Protein AF-A0A3L7NFZ4-F1 (afdb_monomer)

Secondary structure (DSSP, 8-state):
----PPPPPPP-------------------HHHHT----SEEEEEE-SS-EEEEEEE-SSSSPEEEEEEEE-GGGHHHHHHHHHHHHHHH-

Foldseek 3Di:
DDDDDDDDDDPPPDPPPDDPPDDPPDDDDPPVPVVPDDFPDWDWDDDPFKTKIFGWDPPDPPIDGPDMDIDGPVCVVVVVVVVVVCVVVPD

Sequence (91 aa):
MTDQPHPEGAPDDGPHSQEIRHSQIGALVPAHVAKGVFTTGAVVLQGQHEFIVDFLLRMQQPQQVVARVIM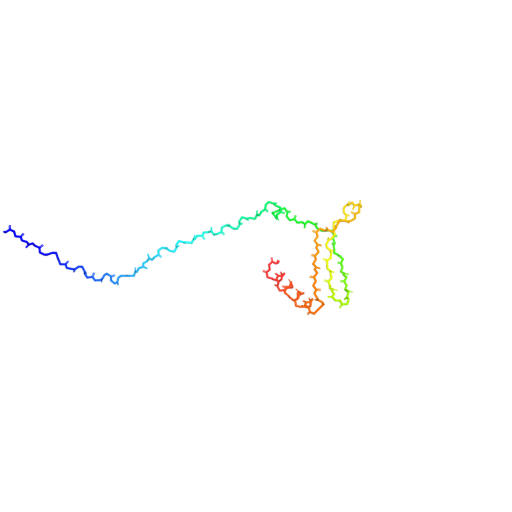PPVVVGQFIGALQENLQRYE

Mean predicted aligned error: 14.63 Å

Radius of gyration: 30.14 Å; Cα contacts (8 Å, |Δi|>4): 78; chains: 1; bounding box: 29×46×96 Å

Solvent-accessible surface area (backbone atoms only — not comparable to full-atom values): 6174 Å² total; per-residue (Å²): 141,81,88,79,86,78,80,82,82,73,86,83,88,63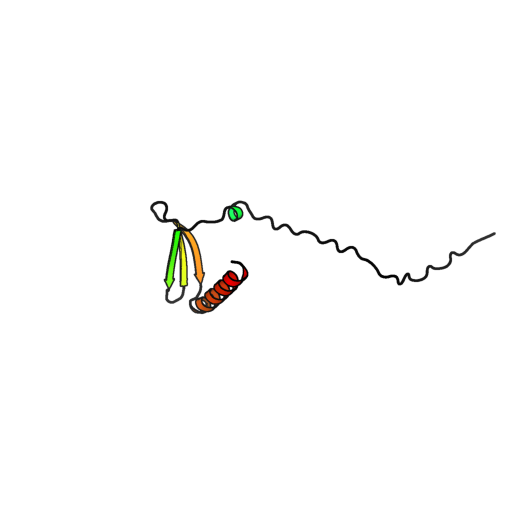,87,81,81,73,82,82,79,79,77,82,80,76,82,83,70,53,74,80,61,70,70,60,82,82,64,76,47,74,48,78,46,81,58,96,72,36,31,37,41,38,28,28,34,73,88,53,88,77,68,39,78,78,46,76,49,78,44,49,62,88,48,48,67,59,51,51,51,53,50,51,54,48,46,76,74,75,110

Structure (mmCIF, N/CA/C/O backbone):
data_AF-A0A3L7NFZ4-F1
#
_entry.id   AF-A0A3L7NFZ4-F1
#
loop_
_atom_site.group_PDB
_atom_site.id
_atom_site.type_symbol
_atom_site.label_atom_id
_atom_site.label_alt_id
_atom_site.label_comp_id
_atom_site.label_asym_id
_atom_site.label_entity_id
_atom_site.label_seq_id
_atom_site.pdbx_PDB_ins_code
_atom_site.Cartn_x
_atom_site.Cartn_y
_atom_site.Cartn_z
_atom_site.occupancy
_atom_site.B_iso_or_equiv
_atom_site.auth_seq_id
_atom_site.auth_comp_id
_atom_site.auth_asym_id
_atom_site.auth_atom_id
_atom_site.pdbx_PDB_model_num
ATOM 1 N N . MET A 1 1 ? 3.359 -17.807 -86.039 1.00 41.94 1 MET A N 1
ATOM 2 C CA . MET A 1 1 ? 4.495 -18.619 -85.554 1.00 41.94 1 MET A CA 1
ATOM 3 C C . MET A 1 1 ? 5.192 -17.776 -84.498 1.00 41.94 1 MET A C 1
ATOM 5 O O . MET A 1 1 ? 5.639 -16.703 -84.858 1.00 41.94 1 MET A O 1
ATOM 9 N N . THR A 1 2 ? 5.214 -18.077 -83.206 1.00 46.31 2 THR A N 1
ATOM 10 C CA . THR A 1 2 ? 4.812 -19.274 -82.460 1.00 46.31 2 THR A CA 1
ATOM 11 C C . THR A 1 2 ? 4.542 -18.811 -81.027 1.00 46.31 2 THR A C 1
ATOM 13 O O . THR A 1 2 ? 5.371 -18.110 -80.454 1.00 46.31 2 THR A O 1
ATOM 16 N N . ASP A 1 3 ? 3.370 -19.153 -80.502 1.00 48.22 3 ASP A N 1
ATOM 17 C CA . ASP A 1 3 ? 2.977 -18.965 -79.105 1.00 48.22 3 ASP A CA 1
ATOM 18 C C . ASP A 1 3 ? 3.604 -20.111 -78.293 1.00 48.22 3 ASP A C 1
ATOM 20 O O . ASP A 1 3 ? 3.523 -21.267 -78.720 1.00 48.22 3 ASP A O 1
ATOM 24 N N . GLN A 1 4 ? 4.299 -19.816 -77.194 1.00 52.88 4 GLN A N 1
ATOM 25 C CA . GLN A 1 4 ? 4.989 -20.824 -76.381 1.00 52.88 4 GLN A CA 1
ATOM 26 C C . GLN A 1 4 ? 4.428 -20.769 -74.953 1.00 52.88 4 GLN A C 1
ATOM 28 O O . GLN A 1 4 ? 4.683 -19.791 -74.249 1.00 52.88 4 GLN A O 1
ATOM 33 N N . PRO A 1 5 ? 3.642 -21.770 -74.512 1.00 48.75 5 PRO A N 1
ATOM 34 C CA . PRO A 1 5 ? 3.016 -21.729 -73.200 1.00 48.75 5 PRO A CA 1
ATOM 35 C C . PRO A 1 5 ? 4.049 -22.027 -72.108 1.00 48.75 5 PRO A C 1
ATOM 37 O O . PRO A 1 5 ? 4.822 -22.983 -72.187 1.00 48.75 5 PRO A O 1
ATOM 40 N N . HIS A 1 6 ? 4.053 -21.172 -71.090 1.00 52.38 6 HIS A N 1
ATOM 41 C CA . HIS A 1 6 ? 4.824 -21.313 -69.859 1.00 52.38 6 HIS A CA 1
ATOM 42 C C . HIS A 1 6 ? 4.210 -22.448 -69.016 1.00 52.38 6 HIS A C 1
ATOM 44 O O . HIS A 1 6 ? 2.996 -22.419 -68.808 1.00 52.38 6 HIS A O 1
ATOM 50 N N . PRO A 1 7 ? 4.974 -23.445 -68.532 1.00 50.69 7 PRO A N 1
ATOM 51 C CA . PRO A 1 7 ? 4.411 -24.473 -67.669 1.00 50.69 7 PRO A CA 1
ATOM 52 C C . PRO A 1 7 ? 4.135 -23.893 -66.276 1.00 50.69 7 PRO A C 1
ATOM 54 O O . PRO A 1 7 ? 4.963 -23.184 -65.701 1.00 50.69 7 PRO A O 1
ATOM 57 N N . GLU A 1 8 ? 2.938 -24.181 -65.771 1.00 51.34 8 GLU A N 1
ATOM 58 C CA . GLU A 1 8 ? 2.430 -23.798 -64.455 1.00 51.34 8 GLU A CA 1
ATOM 59 C C . GLU A 1 8 ? 3.375 -24.277 -63.343 1.00 51.34 8 GLU A C 1
ATOM 61 O O . GLU A 1 8 ? 3.733 -25.454 -63.263 1.00 51.34 8 GLU A O 1
ATOM 66 N N . GLY A 1 9 ? 3.803 -23.338 -62.495 1.00 50.03 9 GLY A N 1
ATOM 67 C CA . GLY A 1 9 ? 4.652 -23.608 -61.341 1.00 50.03 9 GLY A CA 1
ATOM 68 C C . GLY A 1 9 ? 3.937 -24.500 -60.327 1.00 50.03 9 GLY A C 1
ATOM 69 O O . GLY A 1 9 ? 2.846 -24.177 -59.862 1.00 50.03 9 GLY A O 1
ATOM 70 N N . ALA A 1 10 ? 4.568 -25.625 -59.997 1.00 59.09 10 ALA A N 1
ATOM 71 C CA . ALA A 1 10 ? 4.157 -26.524 -58.925 1.00 59.09 10 ALA A CA 1
ATOM 72 C C . ALA A 1 10 ? 4.121 -25.796 -57.561 1.00 59.09 10 ALA A C 1
ATOM 74 O O . ALA A 1 10 ? 4.891 -24.853 -57.361 1.00 59.09 10 ALA A O 1
ATOM 75 N N . PRO A 1 11 ? 3.267 -26.221 -56.610 1.00 56.34 11 PRO A N 1
ATOM 76 C CA . PRO A 1 11 ? 3.262 -25.655 -55.267 1.00 56.34 11 PRO A CA 1
ATOM 77 C C . PRO A 1 11 ? 4.570 -26.025 -54.552 1.00 56.34 11 PRO A C 1
ATOM 79 O O . PRO A 1 11 ? 4.887 -27.200 -54.374 1.00 56.34 11 PRO A O 1
ATOM 82 N N . ASP A 1 12 ? 5.344 -25.004 -54.191 1.00 60.88 12 ASP A N 1
ATOM 83 C CA . ASP A 1 12 ? 6.583 -25.114 -53.422 1.00 60.88 12 ASP A CA 1
ATOM 84 C C . ASP A 1 12 ? 6.244 -25.446 -51.958 1.00 60.88 12 ASP A C 1
ATOM 86 O O . ASP A 1 12 ? 5.968 -24.560 -51.153 1.00 60.88 12 ASP A O 1
ATOM 90 N N . ASP A 1 13 ? 6.194 -26.741 -51.633 1.00 63.19 13 ASP A N 1
ATOM 91 C CA . ASP A 1 13 ? 5.859 -27.288 -50.306 1.00 63.19 13 ASP A CA 1
ATOM 92 C C . ASP A 1 13 ? 7.126 -27.435 -49.430 1.00 63.19 13 ASP A C 1
ATOM 94 O O . ASP A 1 13 ? 7.410 -28.470 -48.822 1.00 63.19 13 ASP A O 1
ATOM 98 N N . GLY A 1 14 ? 7.970 -26.399 -49.447 1.00 69.00 14 GLY A N 1
ATOM 99 C CA . GLY A 1 14 ? 9.191 -26.305 -48.650 1.00 69.00 14 GLY A CA 1
ATOM 100 C C . GLY A 1 14 ? 8.935 -25.700 -47.261 1.00 69.00 14 GLY A C 1
ATOM 101 O O . GLY A 1 14 ? 8.009 -24.907 -47.087 1.00 69.00 14 GLY A O 1
ATOM 102 N N . PRO A 1 15 ? 9.752 -26.017 -46.237 1.00 61.38 15 PRO A N 1
ATOM 103 C CA . PRO A 1 15 ? 9.590 -25.451 -44.901 1.00 61.38 15 PRO A CA 1
ATOM 104 C C . PRO A 1 15 ? 9.737 -23.923 -44.936 1.00 61.38 15 PRO A C 1
ATOM 106 O O . PRO A 1 15 ? 10.826 -23.383 -45.138 1.00 61.38 15 PRO A O 1
ATOM 109 N N . HIS A 1 16 ? 8.630 -23.214 -44.707 1.00 63.22 16 HIS A N 1
ATOM 110 C CA . HIS A 1 16 ? 8.613 -21.761 -44.591 1.00 63.22 16 HIS A CA 1
ATOM 111 C C . HIS A 1 16 ? 9.324 -21.320 -43.304 1.00 63.22 16 HIS A C 1
ATOM 113 O O . HIS A 1 16 ? 8.724 -21.231 -42.233 1.00 63.22 16 HIS A O 1
ATOM 119 N N . SER A 1 17 ? 10.618 -21.019 -43.406 1.00 68.31 17 SER A N 1
ATOM 120 C CA . SER A 1 17 ? 11.369 -20.347 -42.344 1.00 68.31 17 SER A CA 1
ATOM 121 C C . SER A 1 17 ? 10.942 -18.880 -42.275 1.00 68.31 17 SER A C 1
ATOM 123 O O . SER A 1 17 ? 11.541 -18.016 -42.914 1.00 68.31 17 SER A O 1
ATOM 125 N N . GLN A 1 18 ? 9.881 -18.587 -41.523 1.00 71.25 18 GLN A N 1
ATOM 126 C CA . GLN A 1 18 ? 9.511 -17.208 -41.218 1.00 71.25 18 GLN A CA 1
ATOM 127 C C . GLN A 1 18 ? 10.446 -16.655 -40.138 1.00 71.25 18 GLN A C 1
ATOM 129 O O . GLN A 1 18 ? 10.557 -17.201 -39.042 1.00 71.25 18 GLN A O 1
ATOM 134 N N . GLU A 1 19 ? 11.130 -15.560 -40.457 1.00 69.50 19 GLU A N 1
ATOM 135 C CA . GLU A 1 19 ? 11.951 -14.810 -39.511 1.00 69.50 19 GLU A CA 1
ATOM 136 C C . GLU A 1 19 ? 11.039 -14.185 -38.440 1.00 69.50 19 GLU A C 1
ATOM 138 O O . GLU A 1 19 ? 10.254 -13.275 -38.719 1.00 69.50 19 GLU A O 1
ATOM 143 N N . ILE A 1 20 ? 11.114 -14.686 -37.203 1.00 67.50 20 ILE A N 1
ATOM 144 C CA . ILE A 1 20 ? 10.350 -14.146 -36.073 1.00 67.50 20 ILE A CA 1
ATOM 145 C C . ILE A 1 20 ? 10.931 -12.772 -35.721 1.00 67.50 20 ILE A C 1
ATOM 147 O O . ILE A 1 20 ? 11.912 -12.656 -34.987 1.00 67.50 20 ILE A O 1
ATOM 151 N N . ARG A 1 21 ? 10.322 -11.703 -36.241 1.00 68.38 21 ARG A N 1
ATOM 152 C CA . ARG A 1 21 ? 10.668 -10.326 -35.870 1.00 68.38 21 ARG A CA 1
ATOM 153 C C . ARG A 1 21 ? 10.103 -10.014 -34.489 1.00 68.38 21 ARG A C 1
ATOM 155 O O . ARG A 1 21 ? 8.957 -9.599 -34.346 1.00 68.38 21 ARG A O 1
ATOM 162 N N . HIS A 1 22 ? 10.919 -10.224 -33.464 1.00 62.66 22 HIS A N 1
ATOM 163 C CA . HIS A 1 22 ? 10.590 -9.861 -32.090 1.00 62.66 22 HIS A CA 1
ATOM 164 C C . HIS A 1 22 ? 10.658 -8.329 -31.938 1.00 62.66 22 HIS A C 1
ATOM 166 O O . HIS A 1 22 ? 11.738 -7.752 -31.813 1.00 62.66 22 HIS A O 1
ATOM 172 N N . SER A 1 23 ? 9.514 -7.641 -31.987 1.00 70.94 23 SER A N 1
ATOM 173 C CA . SER A 1 23 ? 9.457 -6.208 -31.681 1.00 70.94 23 SER A CA 1
ATOM 174 C C . SER A 1 23 ? 9.702 -6.002 -30.187 1.00 70.94 23 SER A C 1
ATOM 176 O O . SER A 1 23 ? 8.883 -6.386 -29.356 1.00 70.94 23 SER A O 1
ATOM 178 N N . GLN A 1 24 ? 10.840 -5.402 -29.834 1.00 61.16 24 GLN A N 1
ATOM 179 C CA . GLN A 1 24 ? 11.129 -5.019 -28.456 1.00 61.16 24 GLN A CA 1
ATOM 180 C C . GLN A 1 24 ? 10.182 -3.888 -28.043 1.00 61.16 24 GLN A C 1
ATOM 182 O O . GLN A 1 24 ? 10.341 -2.741 -28.459 1.00 61.16 24 GLN A O 1
ATOM 187 N N . ILE A 1 25 ? 9.175 -4.214 -27.236 1.00 67.56 25 ILE A N 1
ATOM 188 C CA . ILE A 1 25 ? 8.299 -3.215 -26.627 1.00 67.56 25 ILE A CA 1
ATOM 189 C C . ILE A 1 25 ? 9.058 -2.623 -25.438 1.00 67.56 25 ILE A C 1
ATOM 191 O O . ILE A 1 25 ? 9.093 -3.198 -24.352 1.00 67.56 25 ILE A O 1
ATOM 195 N N . GLY A 1 26 ? 9.703 -1.479 -25.653 1.00 67.25 26 GLY A N 1
ATOM 196 C CA . GLY A 1 26 ? 10.229 -0.664 -24.565 1.00 67.25 26 GLY A CA 1
ATOM 197 C C . GLY A 1 26 ? 9.078 0.049 -23.860 1.00 67.25 26 GLY A C 1
ATOM 198 O O . GLY A 1 26 ? 8.419 0.898 -24.459 1.00 67.25 26 GLY A O 1
ATOM 199 N N . ALA A 1 27 ? 8.818 -0.278 -22.596 1.00 72.81 27 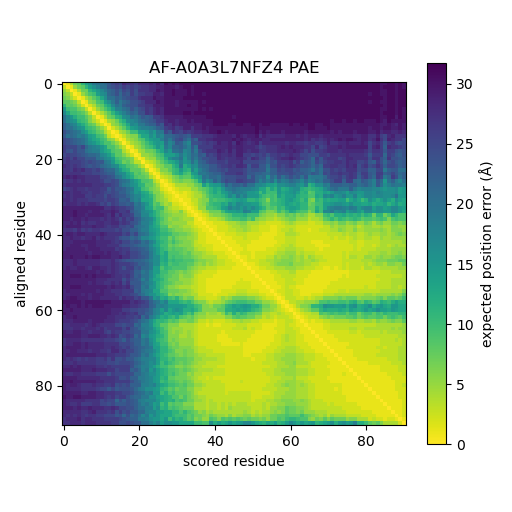ALA A N 1
ATOM 200 C CA . ALA A 1 27 ? 7.881 0.491 -21.784 1.00 72.81 27 ALA A CA 1
ATOM 201 C C . ALA A 1 27 ? 8.555 1.807 -21.363 1.00 72.81 27 ALA A C 1
ATOM 203 O O . ALA A 1 27 ? 9.435 1.821 -20.503 1.00 72.81 27 ALA A O 1
ATOM 204 N N . LEU A 1 28 ? 8.173 2.922 -21.989 1.00 77.50 28 LEU A N 1
ATOM 205 C CA . LEU A 1 28 ? 8.633 4.247 -21.574 1.00 77.50 28 LEU A CA 1
ATOM 206 C C . LEU A 1 28 ? 7.996 4.599 -20.228 1.00 77.50 28 LEU A C 1
ATOM 208 O O . LEU A 1 28 ? 6.790 4.824 -20.137 1.00 77.50 28 LEU A O 1
ATOM 212 N N . VAL A 1 29 ? 8.813 4.649 -19.178 1.00 76.06 29 VAL A N 1
ATOM 213 C CA . VAL A 1 29 ? 8.372 5.050 -17.840 1.00 76.06 29 VAL A CA 1
ATOM 214 C C . VAL A 1 29 ? 8.343 6.582 -17.768 1.00 76.06 29 VAL A C 1
ATOM 216 O O . VAL A 1 29 ? 9.373 7.217 -18.012 1.00 76.06 29 VAL A O 1
ATOM 219 N N . PRO A 1 30 ? 7.203 7.214 -17.427 1.00 78.75 30 PRO A N 1
ATOM 220 C CA . PRO A 1 30 ? 7.145 8.661 -17.256 1.00 78.75 30 PRO A CA 1
ATOM 221 C C . PRO A 1 30 ? 8.169 9.153 -16.226 1.00 78.75 30 PRO A C 1
ATOM 223 O O . PRO A 1 30 ? 8.372 8.524 -15.189 1.00 78.75 30 PRO A O 1
ATOM 226 N N . ALA A 1 31 ? 8.770 10.323 -16.458 1.00 76.19 31 ALA A N 1
ATOM 227 C CA . ALA A 1 31 ? 9.844 10.845 -15.604 1.00 76.19 31 ALA A CA 1
ATOM 228 C C . ALA A 1 31 ? 9.447 11.017 -14.123 1.00 76.19 31 ALA A C 1
ATOM 230 O O . ALA A 1 31 ? 10.298 10.931 -13.241 1.00 76.19 31 ALA A O 1
ATOM 231 N N . HIS A 1 32 ? 8.161 11.249 -13.836 1.00 74.69 32 HIS A N 1
ATOM 232 C CA . HIS A 1 32 ? 7.654 11.336 -12.463 1.00 74.69 32 HIS A CA 1
ATOM 233 C C . HIS A 1 32 ? 7.557 9.965 -11.771 1.00 74.69 32 HIS A C 1
ATOM 235 O O . HIS A 1 32 ? 7.659 9.906 -10.552 1.00 74.69 32 HIS A O 1
ATOM 241 N N . VAL A 1 33 ? 7.410 8.877 -12.534 1.00 71.19 33 VAL A N 1
ATOM 242 C CA . VAL A 1 33 ? 7.430 7.492 -12.035 1.00 71.19 33 VAL A CA 1
ATOM 243 C C . VAL A 1 33 ? 8.871 7.009 -11.871 1.00 71.19 33 VAL A C 1
ATOM 245 O O . VAL A 1 33 ? 9.199 6.378 -10.872 1.00 71.19 33 VAL A O 1
ATOM 248 N N . ALA A 1 34 ? 9.757 7.370 -12.805 1.00 68.31 34 ALA A N 1
ATOM 249 C CA . ALA A 1 34 ? 11.161 6.953 -12.809 1.00 68.31 34 ALA A CA 1
ATOM 250 C C . ALA A 1 34 ? 11.945 7.385 -11.556 1.00 68.31 34 ALA A C 1
ATOM 252 O O . ALA A 1 34 ? 12.910 6.731 -11.176 1.00 68.31 34 ALA A O 1
ATOM 253 N N . LYS A 1 35 ? 11.536 8.482 -10.907 1.00 71.69 35 LYS A N 1
ATOM 254 C CA . LYS A 1 35 ? 12.180 8.968 -9.677 1.00 71.69 35 LYS A CA 1
ATOM 255 C C . LYS A 1 35 ? 11.889 8.094 -8.456 1.00 71.69 35 LYS A C 1
ATOM 257 O O . LYS A 1 35 ? 12.621 8.190 -7.475 1.00 71.69 35 LYS A O 1
ATOM 262 N N . GLY A 1 36 ? 10.840 7.271 -8.510 1.00 75.44 36 GLY A N 1
ATOM 263 C CA . GLY A 1 36 ? 10.314 6.591 -7.334 1.00 75.44 36 GLY A CA 1
ATOM 264 C C . GLY A 1 36 ? 9.866 7.578 -6.250 1.00 75.44 36 GLY A C 1
ATOM 265 O O . GLY A 1 36 ? 9.986 8.798 -6.375 1.00 75.44 36 GLY A O 1
ATOM 266 N N . VAL A 1 37 ? 9.321 7.042 -5.164 1.00 81.50 37 VAL A N 1
ATOM 267 C CA . VAL A 1 37 ? 8.940 7.831 -3.992 1.00 81.50 37 VAL A CA 1
ATOM 268 C C . VAL A 1 37 ? 9.524 7.147 -2.767 1.00 81.50 37 VAL A C 1
ATOM 270 O O . VAL A 1 37 ? 9.229 5.983 -2.504 1.00 81.50 37 VAL A O 1
ATOM 273 N N . PHE A 1 38 ? 10.363 7.864 -2.019 1.00 87.19 38 PHE A N 1
ATOM 274 C CA . PHE A 1 38 ? 10.900 7.364 -0.759 1.00 87.19 38 PHE A CA 1
ATOM 275 C C . PHE A 1 38 ? 9.920 7.611 0.380 1.00 87.19 38 PHE A C 1
ATOM 277 O O . PHE A 1 38 ? 9.265 8.651 0.460 1.00 87.19 38 PHE A O 1
ATOM 284 N N . THR A 1 39 ? 9.869 6.656 1.299 1.00 92.94 39 THR A N 1
ATOM 285 C CA . THR A 1 39 ? 9.065 6.736 2.515 1.00 92.94 39 THR A CA 1
ATOM 286 C C . THR A 1 39 ? 9.974 6.448 3.704 1.00 92.94 39 THR A C 1
ATOM 288 O O . THR A 1 39 ? 10.931 5.686 3.600 1.00 92.94 39 THR A O 1
ATOM 291 N N . THR A 1 40 ? 9.688 7.073 4.840 1.00 94.19 40 THR A N 1
ATOM 292 C CA . THR A 1 40 ? 10.430 6.853 6.098 1.00 94.19 40 THR A CA 1
ATOM 293 C C . THR A 1 40 ? 9.675 5.958 7.073 1.00 94.19 40 THR A C 1
ATOM 295 O O . THR A 1 40 ? 10.148 5.699 8.179 1.00 94.19 40 THR A O 1
ATOM 298 N N . GLY A 1 41 ? 8.469 5.539 6.704 1.00 93.94 41 GLY A N 1
ATOM 299 C CA . GLY A 1 41 ? 7.630 4.658 7.493 1.00 93.94 41 GLY A CA 1
ATOM 300 C C . GLY A 1 41 ? 6.211 4.599 6.956 1.00 93.94 41 GLY A C 1
ATOM 301 O O . GLY A 1 41 ? 5.814 5.408 6.116 1.00 93.94 41 GLY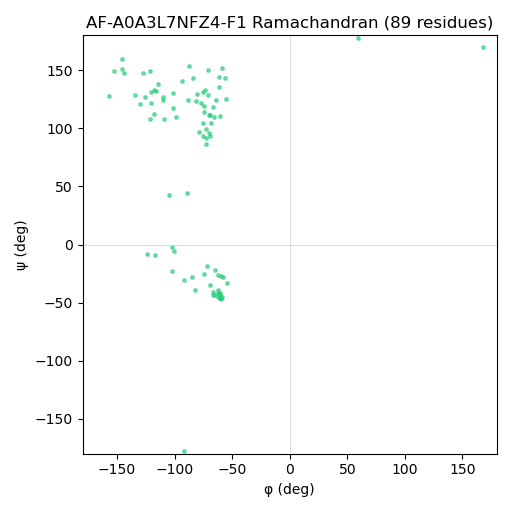 A O 1
ATOM 302 N N . ALA A 1 42 ? 5.456 3.652 7.498 1.00 95.31 42 ALA A N 1
ATOM 303 C CA . ALA A 1 42 ? 4.042 3.484 7.228 1.00 95.31 42 ALA A CA 1
ATOM 304 C C . ALA A 1 42 ? 3.234 3.578 8.528 1.00 95.31 42 ALA A C 1
ATOM 306 O O . ALA A 1 42 ? 3.725 3.214 9.599 1.00 95.31 42 ALA A O 1
ATOM 307 N N . VAL A 1 43 ? 2.001 4.062 8.430 1.00 96.12 43 VAL A N 1
ATOM 308 C CA . VAL A 1 43 ? 0.992 4.016 9.490 1.00 96.12 43 VAL A CA 1
ATOM 309 C C . VAL A 1 43 ? -0.159 3.160 8.992 1.00 96.12 43 VAL A C 1
ATOM 311 O O . VAL A 1 43 ? -0.629 3.342 7.871 1.00 96.12 43 VAL A O 1
ATOM 314 N N . VAL A 1 44 ? -0.599 2.222 9.827 1.00 96.56 44 VAL A N 1
ATOM 315 C CA . VAL A 1 44 ? -1.708 1.320 9.516 1.00 96.56 44 VAL A CA 1
ATOM 316 C C . VAL A 1 44 ? -2.894 1.687 10.390 1.00 96.56 44 VAL A C 1
ATOM 318 O O . VAL A 1 44 ? -2.768 1.755 11.613 1.00 96.56 44 VAL A O 1
ATOM 321 N N . LEU A 1 45 ? -4.043 1.909 9.760 1.00 97.12 45 LEU A N 1
ATOM 322 C CA . LEU A 1 45 ? -5.303 2.190 10.432 1.00 97.12 45 LEU A CA 1
ATOM 323 C C . LEU A 1 45 ? -6.365 1.201 9.957 1.00 97.12 45 LEU A C 1
ATOM 325 O O . LEU A 1 45 ? -6.620 1.077 8.762 1.00 97.12 45 LEU A O 1
ATOM 329 N N . GLN A 1 46 ? -7.017 0.530 10.902 1.00 95.19 46 GLN A N 1
ATOM 330 C CA . GLN A 1 46 ? -8.153 -0.342 10.628 1.00 95.19 46 GLN A CA 1
ATOM 331 C C . GLN A 1 46 ? -9.429 0.313 11.158 1.00 95.19 46 GLN A C 1
ATOM 333 O O . GLN A 1 46 ? -9.641 0.406 12.367 1.0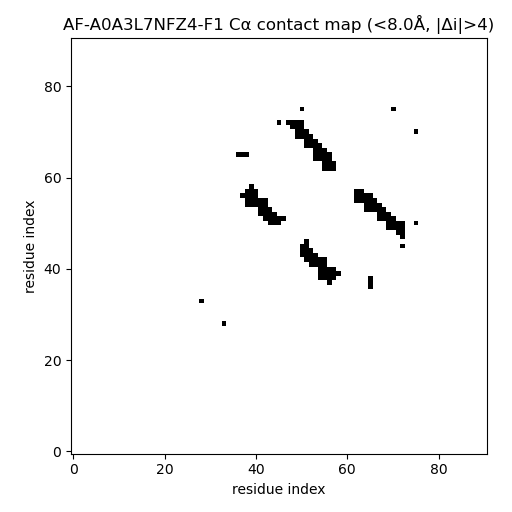0 95.19 46 GLN A O 1
ATOM 338 N N . GLY A 1 47 ? -10.267 0.780 10.240 1.00 93.62 47 GLY A N 1
ATOM 339 C CA . GLY A 1 47 ? -11.624 1.232 10.510 1.00 93.62 47 GLY A CA 1
ATOM 340 C C . GLY A 1 47 ? -12.644 0.103 10.351 1.00 93.62 47 GLY A C 1
ATOM 341 O O . GLY A 1 47 ? -12.311 -1.041 10.043 1.00 93.62 47 GLY A O 1
ATOM 342 N N . GLN A 1 48 ? -13.924 0.431 10.539 1.00 94.94 48 GLN A N 1
ATOM 343 C CA . GLN A 1 48 ? -15.015 -0.540 10.371 1.00 94.94 48 GLN A CA 1
ATOM 344 C C . GLN A 1 48 ? -15.220 -0.957 8.907 1.00 94.94 48 GLN A C 1
ATOM 346 O O . GLN A 1 48 ? -15.544 -2.109 8.635 1.00 94.94 48 GLN A O 1
ATOM 351 N N . HIS A 1 49 ? -15.020 -0.028 7.969 1.00 96.06 49 HIS A N 1
ATOM 352 C CA . HIS A 1 49 ? -15.300 -0.235 6.543 1.00 96.06 49 HIS A CA 1
ATOM 353 C C . HIS A 1 49 ? -14.049 -0.156 5.665 1.00 96.06 49 HIS A C 1
ATOM 355 O O . HIS A 1 49 ? -14.106 -0.488 4.483 1.00 96.06 49 HIS A O 1
ATOM 361 N N . GLU A 1 50 ? -12.921 0.259 6.235 1.00 96.69 50 GLU A N 1
ATOM 362 C CA . GLU A 1 50 ? -11.690 0.511 5.498 1.00 96.69 50 GLU A CA 1
ATOM 363 C C . GLU A 1 50 ? -10.462 0.105 6.307 1.00 96.69 50 GLU A C 1
ATOM 365 O O . GLU A 1 50 ? -10.428 0.196 7.533 1.00 96.69 50 GLU A O 1
ATOM 370 N N . PHE A 1 51 ? -9.444 -0.334 5.586 1.00 97.75 51 PHE A N 1
ATOM 371 C CA . PHE A 1 51 ? -8.100 -0.577 6.061 1.00 97.75 51 PHE A CA 1
ATOM 372 C C . PHE A 1 51 ? -7.169 0.327 5.254 1.00 97.75 51 PHE A C 1
ATOM 374 O O . PHE A 1 51 ? -7.160 0.275 4.021 1.00 97.75 51 PHE A O 1
ATOM 381 N N . ILE A 1 52 ? -6.430 1.188 5.946 1.00 97.81 52 ILE A N 1
ATOM 382 C CA . ILE A 1 52 ? -5.611 2.239 5.348 1.00 97.81 52 ILE A CA 1
ATOM 383 C C . ILE A 1 52 ? -4.147 1.996 5.697 1.00 97.81 52 ILE A C 1
ATOM 385 O O . ILE A 1 52 ? -3.804 1.781 6.861 1.00 97.81 52 ILE A O 1
ATOM 389 N N . VAL A 1 53 ? -3.284 2.089 4.686 1.00 97.50 53 VAL A N 1
ATOM 390 C CA . VAL A 1 53 ? -1.828 2.144 4.836 1.00 97.50 53 VAL A CA 1
ATOM 391 C C . VAL A 1 53 ? -1.332 3.476 4.286 1.00 97.50 53 VAL A C 1
ATOM 393 O O . VAL A 1 53 ? -1.375 3.712 3.077 1.00 97.50 53 VAL A O 1
ATOM 396 N N . ASP A 1 54 ? -0.845 4.329 5.180 1.00 96.75 54 ASP A N 1
ATOM 397 C CA . ASP A 1 54 ? -0.267 5.628 4.852 1.00 96.75 54 ASP A CA 1
ATOM 398 C C . ASP A 1 54 ? 1.245 5.570 4.888 1.00 96.75 54 ASP A C 1
ATOM 400 O O . ASP A 1 54 ? 1.839 5.371 5.945 1.00 96.75 54 ASP A O 1
ATOM 404 N N . PHE A 1 55 ? 1.877 5.815 3.747 1.00 95.94 55 PHE A N 1
ATOM 405 C CA . PHE A 1 55 ? 3.317 5.978 3.659 1.00 95.94 55 PHE A CA 1
ATOM 406 C C . PHE A 1 55 ? 3.684 7.438 3.888 1.00 95.94 55 PHE A C 1
ATOM 408 O O . PHE A 1 55 ? 3.203 8.335 3.191 1.00 95.94 55 PHE A O 1
ATOM 415 N N . LEU A 1 56 ? 4.554 7.672 4.868 1.00 94.94 56 LEU A N 1
ATOM 416 C CA . LEU A 1 56 ? 4.914 9.002 5.340 1.00 94.94 56 LEU A CA 1
ATOM 417 C C . LEU A 1 56 ? 6.377 9.327 5.046 1.00 94.94 56 LEU A C 1
ATOM 419 O O . LEU A 1 56 ? 7.286 8.529 5.310 1.00 94.94 56 LEU A O 1
ATOM 423 N N . LEU A 1 57 ? 6.617 10.558 4.605 1.00 93.69 57 LEU A N 1
ATOM 424 C CA . LEU A 1 57 ? 7.935 11.180 4.589 1.00 93.69 57 LEU A CA 1
ATOM 425 C C . LEU A 1 57 ? 8.074 12.099 5.811 1.00 93.69 57 LEU A C 1
ATOM 427 O O . LEU A 1 57 ? 7.439 13.150 5.899 1.00 93.69 57 LEU A O 1
ATOM 431 N N . ARG A 1 58 ? 8.908 11.693 6.773 1.00 89.38 58 ARG A N 1
ATOM 432 C CA . ARG A 1 58 ? 9.119 12.369 8.065 1.00 89.38 58 ARG A CA 1
ATOM 433 C C . ARG A 1 58 ? 10.447 13.124 8.112 1.00 89.38 58 ARG A C 1
ATOM 435 O O . ARG A 1 58 ? 11.170 13.048 9.098 1.00 89.38 58 ARG A O 1
ATOM 442 N N . MET A 1 59 ? 10.788 13.818 7.029 1.00 83.81 59 MET A N 1
ATOM 443 C CA . MET A 1 59 ? 12.013 14.626 6.968 1.00 83.81 59 MET A CA 1
ATOM 444 C C . MET A 1 59 ? 11.820 16.034 7.542 1.00 83.81 59 MET A C 1
ATOM 446 O O . MET A 1 59 ? 12.774 16.625 8.039 1.00 83.81 59 MET A O 1
ATOM 450 N N . GLN A 1 60 ? 10.599 16.574 7.482 1.00 78.38 60 GLN A N 1
ATOM 451 C CA . GLN A 1 60 ? 10.241 17.909 7.970 1.00 78.38 60 GLN A CA 1
ATOM 452 C C . GLN A 1 60 ? 8.812 17.888 8.536 1.00 78.38 60 GLN A C 1
ATOM 454 O O . GLN A 1 60 ? 8.042 16.973 8.239 1.00 78.38 60 GLN A O 1
ATOM 459 N N . GLN A 1 61 ? 8.465 18.860 9.387 1.00 83.12 61 GLN A N 1
ATOM 460 C CA . GLN A 1 61 ? 7.086 19.061 9.843 1.00 83.12 61 GLN A CA 1
ATOM 461 C C . GLN A 1 61 ? 6.373 20.088 8.944 1.00 83.12 61 GLN A C 1
ATOM 463 O O . GLN A 1 61 ? 6.990 21.097 8.602 1.00 83.12 61 GLN A O 1
ATOM 468 N N . PRO A 1 62 ? 5.084 19.887 8.611 1.00 86.31 62 PRO A N 1
ATOM 469 C CA . PRO A 1 62 ? 4.260 18.720 8.939 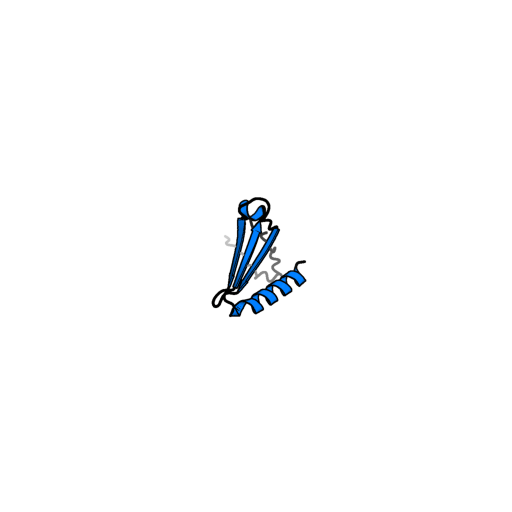1.00 86.31 62 PRO A CA 1
ATOM 470 C C . PRO A 1 62 ? 4.683 17.470 8.149 1.00 86.31 62 PRO A C 1
ATOM 472 O O . PRO A 1 62 ? 5.184 17.571 7.033 1.00 86.31 62 PRO A O 1
ATOM 475 N N . GLN A 1 63 ? 4.479 16.286 8.735 1.00 89.88 63 GLN A N 1
ATOM 476 C CA . GLN A 1 63 ? 4.760 15.023 8.044 1.00 89.88 63 G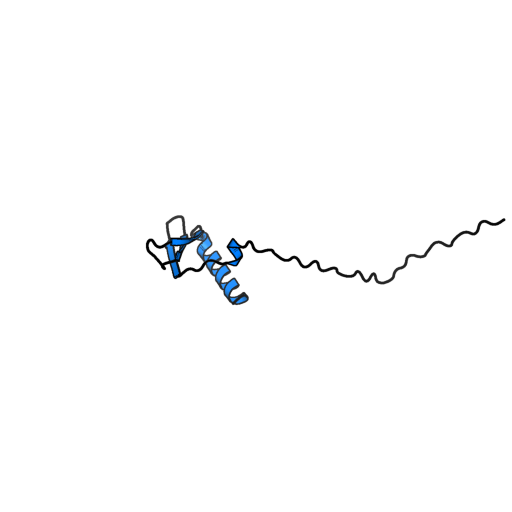LN A CA 1
ATOM 477 C C . GLN A 1 63 ? 3.877 14.911 6.797 1.00 89.88 63 GLN A C 1
ATOM 479 O O . GLN A 1 63 ? 2.675 15.174 6.861 1.00 89.88 63 GLN A O 1
ATOM 484 N N . GLN A 1 64 ? 4.463 14.497 5.675 1.00 91.38 64 GLN A N 1
ATOM 485 C CA . GLN A 1 64 ? 3.753 14.396 4.404 1.00 91.38 64 GLN A CA 1
ATOM 486 C C . GLN A 1 64 ? 3.369 12.944 4.108 1.00 91.38 64 GLN A C 1
ATOM 488 O O . GLN A 1 64 ? 4.224 12.058 4.138 1.00 91.38 64 GLN A O 1
ATOM 493 N N . VAL A 1 65 ? 2.099 12.709 3.761 1.00 93.88 65 VAL A N 1
ATOM 494 C CA . VAL A 1 65 ? 1.660 11.452 3.136 1.00 93.88 65 VAL A CA 1
ATOM 495 C C . VAL A 1 65 ? 2.128 11.461 1.687 1.00 93.88 65 VAL A C 1
ATOM 497 O O . VAL A 1 65 ? 1.752 12.342 0.914 1.00 93.88 65 VAL A O 1
ATOM 500 N N . VAL A 1 66 ? 2.966 10.495 1.327 1.00 93.75 66 VAL A N 1
ATOM 501 C CA . VAL A 1 66 ? 3.525 10.375 -0.026 1.00 93.75 66 VAL A CA 1
ATOM 502 C C . VAL A 1 66 ? 2.831 9.299 -0.857 1.00 93.75 66 VAL A C 1
ATOM 504 O O . VAL A 1 66 ? 2.830 9.382 -2.081 1.00 93.75 66 VAL A O 1
ATOM 507 N N . ALA A 1 67 ? 2.197 8.325 -0.203 1.00 93.69 67 ALA A N 1
ATOM 508 C CA . ALA A 1 67 ? 1.301 7.362 -0.828 1.00 93.69 67 ALA A CA 1
ATOM 509 C C . ALA A 1 67 ? 0.276 6.864 0.197 1.00 93.69 67 ALA A C 1
ATOM 511 O O . ALA A 1 67 ? 0.580 6.772 1.387 1.00 93.69 67 ALA A O 1
ATOM 512 N N . ARG A 1 68 ? -0.927 6.525 -0.271 1.00 95.62 68 ARG A N 1
ATOM 513 C CA . ARG A 1 68 ? -2.002 5.957 0.546 1.00 95.62 68 ARG A CA 1
ATOM 514 C C . ARG A 1 68 ? -2.624 4.778 -0.184 1.00 95.62 68 ARG A C 1
ATOM 516 O O . ARG A 1 68 ? -3.030 4.911 -1.336 1.00 95.62 68 ARG A O 1
ATOM 523 N N . VAL A 1 69 ? -2.731 3.654 0.510 1.00 95.81 69 VAL A N 1
ATOM 524 C CA . VAL A 1 69 ? -3.475 2.481 0.050 1.00 95.81 69 VAL A CA 1
ATOM 525 C C . VAL A 1 69 ? -4.713 2.345 0.924 1.00 95.81 69 VAL A C 1
ATOM 527 O O . VAL A 1 69 ? -4.594 2.287 2.144 1.00 95.81 69 VAL A O 1
ATOM 530 N N . ILE A 1 70 ? -5.892 2.303 0.306 1.00 97.50 70 ILE A N 1
ATOM 531 C CA . ILE A 1 70 ? -7.177 2.110 0.990 1.00 97.50 70 ILE A CA 1
ATOM 532 C C . ILE A 1 70 ? -7.814 0.850 0.428 1.00 97.50 70 ILE A C 1
ATOM 534 O O . ILE A 1 70 ? -7.899 0.689 -0.789 1.00 97.50 70 ILE A O 1
ATOM 538 N N . MET A 1 71 ? -8.271 -0.036 1.305 1.00 97.75 71 MET A N 1
ATOM 539 C CA . MET A 1 71 ? -8.931 -1.272 0.905 1.00 97.75 71 MET A CA 1
ATOM 540 C C . MET A 1 71 ? -10.042 -1.662 1.888 1.00 97.75 71 MET A C 1
ATOM 542 O O . MET A 1 71 ? -9.937 -1.360 3.076 1.00 97.75 71 MET A O 1
ATOM 546 N N . PRO A 1 72 ? -11.101 -2.358 1.444 1.00 97.62 72 PRO A N 1
ATOM 547 C CA . PRO A 1 72 ? -12.050 -2.980 2.362 1.00 97.62 72 PRO A CA 1
ATOM 548 C C . PRO A 1 72 ? -11.361 -4.032 3.258 1.00 97.62 72 PRO A C 1
ATOM 550 O O . PRO A 1 72 ? -10.516 -4.781 2.762 1.00 97.62 72 PRO A O 1
ATOM 553 N N . PRO A 1 73 ? -11.747 -4.188 4.540 1.00 96.44 73 PRO A N 1
ATOM 554 C CA . PRO A 1 73 ? -11.122 -5.163 5.443 1.00 96.44 73 PRO A CA 1
ATOM 555 C C . PRO A 1 73 ? -11.112 -6.602 4.902 1.00 96.44 73 PRO A C 1
ATOM 557 O O . PRO A 1 73 ? -10.160 -7.348 5.121 1.00 96.44 73 PRO A O 1
ATOM 560 N N . VAL A 1 74 ? -12.141 -6.979 4.135 1.00 97.19 74 VAL A N 1
ATOM 561 C CA . VAL A 1 74 ? -12.313 -8.332 3.577 1.00 97.19 74 VAL A CA 1
ATOM 562 C C . VAL A 1 74 ? -11.231 -8.741 2.569 1.00 97.19 74 VAL A C 1
ATOM 564 O O . VAL A 1 74 ? -11.023 -9.933 2.361 1.00 97.19 74 VAL A O 1
ATOM 567 N N . VAL A 1 75 ? -10.528 -7.785 1.953 1.00 97.19 75 VAL A N 1
ATOM 568 C CA . VAL A 1 75 ? -9.469 -8.058 0.961 1.00 97.19 75 VAL A CA 1
ATOM 569 C C . VAL A 1 75 ? -8.054 -7.947 1.531 1.00 97.19 75 VAL A C 1
ATOM 571 O O . VAL A 1 75 ? -7.107 -8.338 0.853 1.00 97.19 75 VAL A O 1
ATOM 574 N N . VAL A 1 76 ? -7.884 -7.510 2.786 1.00 96.50 76 VAL A N 1
ATOM 575 C CA . VAL A 1 76 ? -6.557 -7.309 3.402 1.00 96.50 76 VAL A CA 1
ATOM 576 C C . VAL A 1 76 ? -5.734 -8.599 3.414 1.00 96.50 76 VAL A C 1
ATOM 578 O O . VAL A 1 76 ? -4.566 -8.590 3.035 1.00 96.50 76 VAL A O 1
ATOM 581 N N . GLY A 1 77 ? -6.340 -9.730 3.790 1.00 96.88 77 GLY A N 1
ATOM 582 C CA . GLY A 1 77 ? -5.641 -11.020 3.811 1.00 96.88 77 GLY A CA 1
ATOM 583 C C . GLY A 1 77 ? -5.152 -11.457 2.426 1.00 96.88 77 GLY A C 1
ATOM 584 O O . GLY A 1 77 ? -4.019 -11.911 2.287 1.00 96.88 77 GLY A O 1
ATOM 585 N N . GLN A 1 78 ? -5.97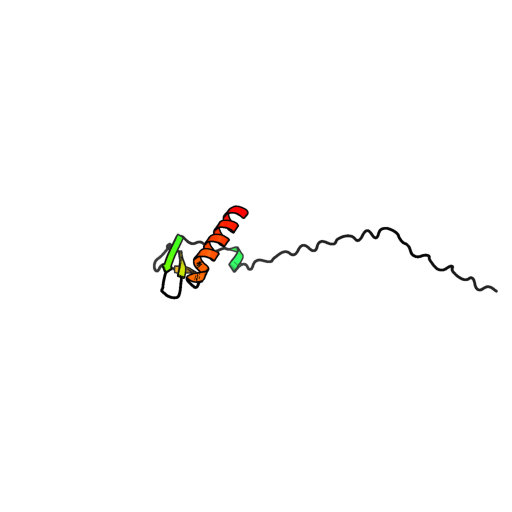6 -11.261 1.390 1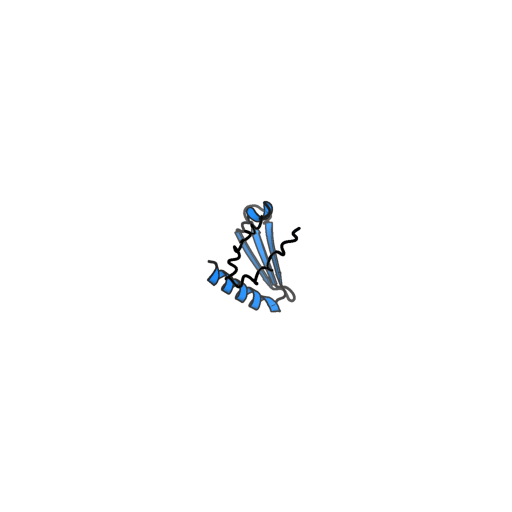.00 97.56 78 GLN A N 1
ATOM 586 C CA . GLN A 1 78 ? -5.603 -11.575 0.006 1.00 97.56 78 GLN A CA 1
ATOM 587 C C . GLN A 1 78 ? -4.475 -10.663 -0.484 1.00 97.56 78 GLN A C 1
ATOM 589 O O . GLN A 1 78 ? -3.532 -11.134 -1.113 1.00 97.56 78 GLN A O 1
ATOM 594 N N . PHE A 1 79 ? -4.540 -9.373 -0.144 1.00 96.50 79 PHE A N 1
ATOM 595 C CA . PHE A 1 79 ? -3.487 -8.413 -0.456 1.00 96.50 79 PHE A CA 1
ATOM 596 C C . PHE A 1 79 ? -2.147 -8.802 0.183 1.00 96.50 79 PHE A C 1
ATOM 598 O O . PHE A 1 79 ? -1.127 -8.803 -0.501 1.00 96.50 79 PHE A O 1
ATOM 605 N N . ILE A 1 80 ? -2.146 -9.188 1.465 1.00 95.88 80 ILE A N 1
ATOM 606 C CA . ILE A 1 80 ? -0.933 -9.642 2.164 1.00 95.88 80 ILE A CA 1
ATOM 607 C C . ILE A 1 80 ? -0.351 -10.886 1.489 1.00 95.88 80 ILE A C 1
ATOM 609 O O . ILE A 1 80 ? 0.850 -10.922 1.232 1.00 95.88 80 ILE A O 1
ATOM 613 N N . GLY A 1 81 ? -1.187 -11.877 1.166 1.00 97.88 81 GLY A N 1
ATOM 614 C CA . GLY A 1 81 ? -0.736 -13.092 0.485 1.00 97.88 81 GLY A CA 1
ATOM 615 C C . GLY A 1 81 ? -0.098 -12.791 -0.874 1.00 97.88 81 GLY A C 1
ATOM 616 O O . GLY A 1 81 ? 1.015 -13.237 -1.144 1.00 97.88 81 GLY A O 1
ATOM 617 N N . ALA A 1 82 ? -0.750 -11.956 -1.688 1.00 97.06 82 ALA A N 1
ATOM 618 C CA . ALA A 1 82 ? -0.213 -11.537 -2.980 1.00 97.06 82 ALA A CA 1
ATOM 619 C C . ALA A 1 82 ? 1.101 -10.751 -2.836 1.00 97.06 82 ALA A C 1
ATOM 621 O O . ALA A 1 82 ? 2.024 -10.930 -3.628 1.00 97.06 82 ALA A O 1
ATOM 622 N N . LEU A 1 83 ? 1.218 -9.883 -1.827 1.00 95.31 83 LEU A N 1
ATOM 623 C CA . LEU A 1 83 ? 2.448 -9.134 -1.576 1.00 95.31 83 LEU A CA 1
ATOM 624 C C . LEU A 1 83 ? 3.603 -10.063 -1.177 1.00 95.31 83 LEU A C 1
ATOM 626 O O . LEU A 1 83 ? 4.704 -9.913 -1.697 1.00 95.31 83 LEU A O 1
ATOM 630 N N . GLN A 1 84 ? 3.348 -11.038 -0.302 1.00 97.50 84 GLN A N 1
ATOM 631 C CA . GLN A 1 84 ? 4.342 -12.032 0.117 1.00 97.50 84 GLN A CA 1
ATOM 632 C C . GLN A 1 84 ? 4.828 -12.889 -1.055 1.00 97.50 84 GLN A C 1
ATOM 634 O O . GLN A 1 84 ? 6.031 -13.085 -1.205 1.00 97.50 84 GLN A O 1
ATOM 639 N N . GLU A 1 85 ? 3.912 -13.365 -1.899 1.00 97.81 85 GLU A N 1
ATOM 640 C CA . GLU A 1 85 ? 4.244 -14.137 -3.101 1.00 97.81 85 GLU A CA 1
ATOM 641 C C . GLU A 1 85 ? 5.108 -13.325 -4.074 1.00 97.81 85 GLU A C 1
ATOM 643 O O . GLU A 1 85 ? 6.073 -13.845 -4.631 1.00 97.81 85 GLU A O 1
ATOM 648 N N . ASN A 1 86 ? 4.793 -12.040 -4.259 1.00 96.25 86 ASN A N 1
ATOM 649 C CA . ASN A 1 86 ? 5.595 -11.163 -5.106 1.00 96.25 86 ASN A CA 1
ATOM 650 C C . ASN A 1 86 ? 6.990 -10.923 -4.519 1.00 96.25 86 ASN A C 1
ATOM 652 O O . ASN A 1 86 ? 7.969 -11.008 -5.254 1.00 96.25 86 ASN A O 1
ATOM 656 N N . LEU A 1 87 ? 7.101 -10.687 -3.209 1.00 94.94 87 LEU A N 1
ATOM 657 C CA . LEU A 1 87 ? 8.402 -10.505 -2.561 1.00 94.94 87 LEU A CA 1
ATOM 658 C C . LEU A 1 87 ? 9.276 -11.756 -2.712 1.00 94.94 87 LEU A C 1
ATOM 660 O O . LEU A 1 87 ? 10.425 -11.649 -3.104 1.00 94.94 87 LEU A O 1
ATOM 664 N N . GLN A 1 88 ? 8.706 -12.949 -2.519 1.00 96.56 88 GLN A N 1
ATOM 665 C CA . GLN A 1 88 ? 9.423 -14.220 -2.702 1.00 96.56 88 GLN A CA 1
ATOM 666 C C . GLN A 1 88 ? 9.924 -14.459 -4.133 1.00 96.56 88 GLN A C 1
ATOM 668 O O . GLN A 1 88 ? 10.842 -15.252 -4.333 1.00 96.56 88 GLN A O 1
ATOM 673 N N . ARG A 1 89 ? 9.277 -13.862 -5.139 1.00 94.44 89 ARG A N 1
ATOM 674 C CA . ARG A 1 89 ? 9.626 -14.057 -6.553 1.00 94.44 89 ARG A CA 1
ATOM 675 C C . ARG A 1 89 ? 10.626 -13.040 -7.079 1.00 94.44 89 ARG A C 1
ATOM 677 O O . ARG A 1 89 ? 11.333 -13.357 -8.034 1.00 94.44 89 ARG A O 1
ATOM 684 N N . TYR A 1 90 ? 10.603 -11.823 -6.546 1.00 91.62 90 TYR A N 1
ATOM 685 C CA . TYR A 1 90 ? 11.250 -10.667 -7.165 1.00 91.62 90 TYR A CA 1
ATOM 686 C C . TYR A 1 90 ? 12.256 -9.944 -6.260 1.00 91.62 90 TYR A C 1
ATOM 688 O O . TYR A 1 90 ? 12.971 -9.081 -6.772 1.00 91.62 90 TYR A O 1
ATOM 696 N N . GLU A 1 91 ? 12.337 -10.291 -4.973 1.00 72.50 91 GLU A N 1
ATOM 697 C CA . GLU A 1 91 ? 13.475 -9.962 -4.098 1.00 72.50 91 GLU A CA 1
ATOM 698 C C . GLU A 1 91 ? 14.343 -11.199 -3.841 1.00 72.50 91 GLU A C 1
ATOM 700 O O . GLU A 1 91 ? 15.585 -11.042 -3.863 1.00 72.50 91 GLU A O 1
#

Nearest PDB structures (foldseek):
  6hcf-assembly1_D3  TM=7.933E-01  e=9.328E-01  Oryctolagus cuniculus
  9cku-assembly1_F  TM=5.472E-01  e=3.010E-01  Mycobacterium tuberculosis
  3sy4-assembly1_A  TM=4.801E-01  e=9.933E-01  Acidithiobacillus ferrooxidans ATCC 23270
  7qep-assembly1_L5  TM=6.289E-01  e=2.714E+00  Encephalitozoon cuniculi GB-M1
  8hky-assembly1_L18P  TM=6.523E-01  e=3.490E+00  Sulfolobus acidocaldarius DSM 639

pLDDT: mean 81.89, std 16.51, range [41.94, 97.88]